Protein AF-A0A1Q3N7E2-F1 (afdb_monomer_lite)

Secondary structure (DSSP, 8-state):
--------EEEEE--TTGGG-HHHHHHHHHS-STTHHHHHHHHT-SSTTSPPPSSEEEEE-HHHHHHHHHHHT-

pLDDT: mean 83.15, std 12.54, range [37.16, 92.81]

Structure (mmCIF, N/CA/C/O backbone):
data_AF-A0A1Q3N7E2-F1
#
_entry.id   AF-A0A1Q3N7E2-F1
#
loop_
_atom_site.group_PDB
_atom_site.id
_atom_site.type_symbol
_atom_site.label_atom_id
_atom_site.label_alt_id
_atom_site.label_comp_id
_atom_site.label_asym_id
_atom_site.label_entity_id
_atom_site.label_seq_id
_atom_site.pdbx_PDB_ins_code
_atom_site.Cartn_x
_atom_site.Cartn_y
_atom_site.Cartn_z
_atom_site.occupancy
_atom_site.B_iso_or_equiv
_atom_site.auth_seq_id
_atom_site.auth_comp_id
_atom_site.auth_asym_id
_atom_site.auth_atom_id
_atom_site.pdbx_PDB_model_num
ATOM 1 N N . MET A 1 1 ? -25.959 -8.389 -1.799 1.00 37.16 1 MET A N 1
ATOM 2 C CA . MET A 1 1 ? -24.485 -8.299 -1.836 1.00 37.16 1 MET A CA 1
ATOM 3 C C . MET A 1 1 ? -24.040 -7.767 -0.482 1.00 37.16 1 MET A C 1
ATOM 5 O O . MET A 1 1 ? -24.287 -6.603 -0.203 1.00 37.16 1 MET A O 1
ATOM 9 N N . GLN A 1 2 ? -23.544 -8.622 0.418 1.00 38.69 2 GLN A N 1
ATOM 10 C CA . GLN A 1 2 ? -23.052 -8.157 1.718 1.00 38.69 2 GLN A CA 1
ATOM 11 C C . GLN A 1 2 ? -21.715 -7.448 1.486 1.00 38.69 2 GLN A C 1
ATOM 13 O O . GLN A 1 2 ? -20.704 -8.102 1.255 1.00 38.69 2 GLN A O 1
ATOM 18 N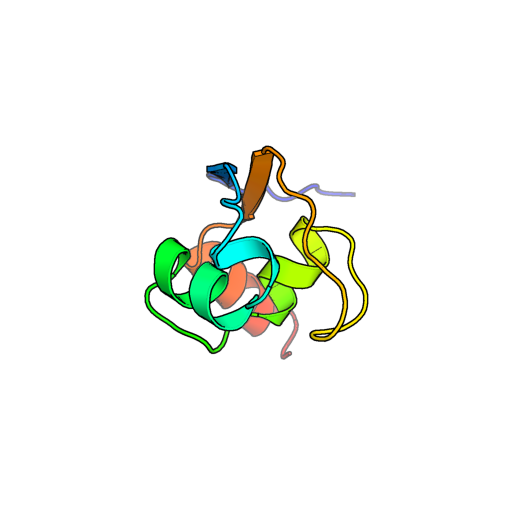 N . GLN A 1 3 ? -21.709 -6.116 1.525 1.00 47.56 3 GLN A N 1
ATOM 19 C CA . GLN A 1 3 ? -20.481 -5.376 1.798 1.00 47.56 3 GLN A CA 1
ATOM 20 C C . GLN A 1 3 ? -20.103 -5.718 3.238 1.00 47.56 3 GLN A C 1
ATOM 22 O O . GLN A 1 3 ? -20.667 -5.168 4.184 1.00 47.56 3 GLN A O 1
ATOM 27 N N . GLY A 1 4 ? -19.239 -6.723 3.406 1.00 47.97 4 GLY A N 1
ATOM 28 C CA . GLY A 1 4 ? -18.696 -7.072 4.711 1.00 47.97 4 GLY A CA 1
ATOM 29 C C . GLY A 1 4 ? -18.149 -5.803 5.352 1.00 47.97 4 GLY A C 1
ATOM 30 O O . GLY A 1 4 ? -17.412 -5.063 4.703 1.00 47.97 4 GLY A O 1
ATOM 31 N N . LYS A 1 5 ? -18.559 -5.515 6.591 1.00 51.28 5 LYS A N 1
ATOM 32 C CA . LYS A 1 5 ? -18.010 -4.414 7.388 1.00 51.28 5 LYS A CA 1
ATOM 33 C C . LYS A 1 5 ? -16.482 -4.546 7.398 1.00 51.28 5 LYS A C 1
ATOM 35 O O . LYS A 1 5 ? -15.945 -5.365 8.137 1.00 51.28 5 LYS A O 1
ATOM 40 N N . LEU A 1 6 ? -15.794 -3.770 6.560 1.00 57.00 6 LEU A N 1
ATOM 41 C CA . LEU A 1 6 ? -14.365 -3.500 6.688 1.00 57.00 6 LEU A CA 1
ATOM 42 C C . LEU A 1 6 ? -14.231 -2.718 7.994 1.00 57.00 6 LEU A C 1
ATOM 44 O O . LEU A 1 6 ? -14.534 -1.528 8.048 1.00 57.00 6 LEU A O 1
ATOM 48 N N . ASN A 1 7 ? -13.943 -3.435 9.079 1.00 59.97 7 ASN A N 1
ATOM 49 C CA . ASN A 1 7 ? -14.165 -2.956 10.442 1.00 59.97 7 ASN A CA 1
ATOM 50 C C . ASN A 1 7 ? -13.228 -1.809 10.847 1.00 59.97 7 ASN A C 1
ATOM 52 O O . ASN A 1 7 ? -13.448 -1.189 11.884 1.00 59.97 7 ASN A O 1
ATOM 56 N N . SER A 1 8 ? -12.212 -1.471 10.060 1.00 72.06 8 SER A N 1
ATOM 57 C CA . SER A 1 8 ? -11.498 -0.191 10.133 1.00 72.06 8 SER A CA 1
ATOM 58 C C . SER A 1 8 ? -10.686 -0.037 8.853 1.00 72.06 8 SER A C 1
ATOM 60 O O . SER A 1 8 ? -10.088 -1.003 8.387 1.00 72.06 8 SER A O 1
ATOM 62 N N . LEU A 1 9 ? -10.638 1.161 8.279 1.00 84.88 9 LEU A N 1
ATOM 63 C CA . LEU A 1 9 ? -9.700 1.480 7.203 1.00 84.88 9 LEU A CA 1
ATOM 64 C C . LEU A 1 9 ? -8.562 2.313 7.787 1.00 84.88 9 LEU A C 1
ATOM 66 O O . LEU A 1 9 ? -8.795 3.195 8.615 1.00 84.88 9 LEU A O 1
ATOM 70 N N . ILE A 1 10 ? -7.341 2.046 7.343 1.00 87.88 10 ILE A N 1
ATOM 71 C CA . ILE A 1 10 ? -6.199 2.918 7.593 1.00 87.88 10 ILE A CA 1
ATOM 72 C C . ILE A 1 10 ? -6.235 4.001 6.520 1.00 87.88 10 ILE A C 1
ATOM 74 O O . ILE A 1 10 ? -6.217 3.709 5.325 1.00 87.88 10 ILE A O 1
ATOM 78 N N . VAL A 1 11 ? -6.294 5.255 6.952 1.00 89.75 11 VAL A N 1
ATOM 79 C CA . VAL A 1 11 ? -6.167 6.410 6.065 1.00 89.75 11 VAL A CA 1
ATOM 80 C C . VAL A 1 11 ? -4.708 6.840 6.062 1.00 89.75 11 VAL A C 1
ATOM 82 O O . VAL A 1 11 ? -4.134 7.071 7.125 1.00 89.75 11 VAL A O 1
ATOM 85 N N . TRP A 1 12 ? -4.117 6.942 4.876 1.00 89.69 12 TRP A N 1
ATOM 86 C CA . TRP A 1 12 ? -2.718 7.316 4.707 1.00 89.69 12 TRP A CA 1
ATOM 87 C C . TRP A 1 12 ? -2.574 8.400 3.644 1.00 89.69 12 TRP A C 1
ATOM 89 O O . TRP A 1 12 ? -3.166 8.303 2.570 1.00 89.69 12 TRP A O 1
ATOM 99 N N . ASP A 1 13 ? -1.774 9.421 3.934 1.00 91.12 13 ASP A N 1
ATOM 100 C CA . ASP A 1 13 ? -1.403 10.448 2.963 1.00 91.12 13 ASP A CA 1
ATOM 101 C C . ASP A 1 13 ? -0.075 10.042 2.315 1.00 91.12 13 ASP A C 1
ATOM 103 O O . ASP A 1 13 ? 0.974 10.091 2.961 1.00 91.12 13 ASP A O 1
ATOM 107 N N . VAL A 1 14 ? -0.136 9.596 1.054 1.00 89.38 14 VAL A N 1
ATOM 108 C CA . VAL A 1 14 ? 1.038 9.110 0.315 1.00 89.38 14 VAL A CA 1
ATOM 109 C C . VAL A 1 14 ? 2.011 10.257 0.087 1.00 89.38 14 VAL A C 1
ATOM 111 O O . VAL A 1 14 ? 1.664 11.272 -0.523 1.00 89.38 14 VAL A O 1
ATOM 114 N N . LYS A 1 15 ? 3.243 10.078 0.558 1.00 90.00 15 LYS A N 1
ATOM 115 C CA . LYS A 1 15 ? 4.326 11.046 0.377 1.00 90.00 15 LYS A CA 1
ATOM 116 C C . LYS A 1 15 ? 5.068 10.823 -0.939 1.00 90.00 15 LYS A C 1
ATOM 118 O O . LYS A 1 15 ? 5.035 9.742 -1.519 1.00 90.00 15 LYS A O 1
ATOM 123 N N . SER A 1 16 ? 5.791 11.840 -1.398 1.00 86.31 16 SER A N 1
ATOM 124 C CA . SER A 1 16 ? 6.515 11.801 -2.673 1.00 86.31 16 SER A CA 1
ATOM 125 C C . SER A 1 16 ? 7.631 10.742 -2.716 1.00 86.31 16 SER A C 1
ATOM 127 O O . SER A 1 16 ? 7.909 10.206 -3.786 1.00 86.31 16 SER A O 1
ATOM 129 N N . ASP A 1 17 ? 8.247 10.411 -1.571 1.00 85.75 17 ASP A N 1
ATOM 130 C CA . ASP A 1 17 ? 9.223 9.315 -1.437 1.00 85.75 17 ASP A CA 1
ATOM 131 C C . ASP A 1 17 ? 8.554 7.936 -1.547 1.00 85.75 17 ASP A C 1
ATOM 133 O O . ASP A 1 17 ? 9.083 7.027 -2.181 1.00 85.75 17 ASP A O 1
ATOM 137 N N . GLU A 1 18 ? 7.359 7.794 -0.976 1.00 85.12 18 GLU A N 1
ATOM 138 C CA . GLU A 1 18 ? 6.543 6.575 -1.025 1.00 85.12 18 GLU A CA 1
ATOM 139 C C . GLU A 1 18 ? 5.902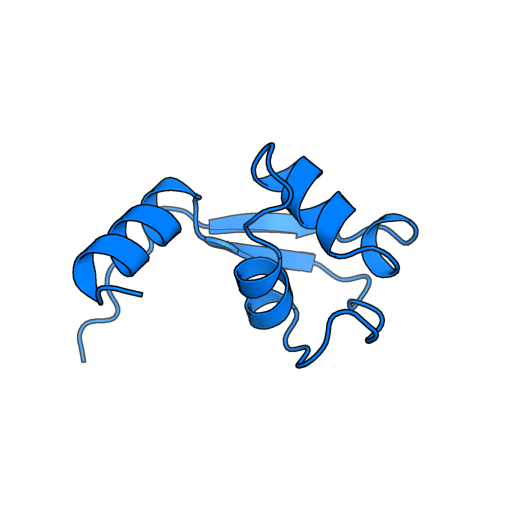 6.359 -2.402 1.00 85.12 18 GLU A C 1
ATOM 141 O O . GLU A 1 18 ? 5.685 5.223 -2.819 1.00 85.12 18 GLU A O 1
ATOM 146 N N . ALA A 1 19 ? 5.626 7.441 -3.133 1.00 85.31 19 ALA A N 1
ATOM 147 C CA . ALA A 1 19 ? 4.959 7.385 -4.426 1.00 85.31 19 ALA A CA 1
ATOM 148 C C . ALA A 1 19 ? 5.774 6.672 -5.514 1.00 85.31 19 ALA A C 1
ATOM 150 O O . ALA A 1 19 ? 5.204 6.186 -6.491 1.00 85.31 19 ALA A O 1
ATOM 151 N N . GLN A 1 20 ? 7.098 6.620 -5.353 1.00 86.31 20 GLN A N 1
ATOM 152 C CA . GLN A 1 20 ? 7.994 5.917 -6.271 1.00 86.31 20 GLN A CA 1
ATOM 153 C C . GLN A 1 20 ? 8.279 4.470 -5.864 1.00 86.31 20 GLN A C 1
ATOM 155 O O . GLN A 1 20 ? 8.717 3.689 -6.703 1.00 86.31 20 GLN A O 1
ATOM 160 N N . ASP A 1 21 ? 8.031 4.104 -4.603 1.00 87.56 21 ASP A N 1
ATOM 161 C CA . ASP A 1 21 ? 8.287 2.758 -4.094 1.00 87.56 21 ASP A CA 1
ATOM 162 C C . ASP A 1 21 ? 7.062 2.212 -3.335 1.00 87.56 21 ASP A C 1
ATOM 164 O O . ASP A 1 21 ? 6.918 2.409 -2.121 1.00 87.56 21 ASP A O 1
ATOM 168 N N . PRO A 1 22 ? 6.197 1.440 -4.020 1.00 86.81 22 PRO A N 1
ATOM 169 C CA . PRO A 1 22 ? 5.062 0.774 -3.389 1.00 86.81 22 PRO A CA 1
ATOM 170 C C . PRO A 1 22 ? 5.472 -0.168 -2.247 1.00 86.81 22 PRO A C 1
ATOM 172 O O . PRO A 1 22 ? 4.695 -0.381 -1.311 1.00 86.81 22 PRO A O 1
ATOM 175 N N . THR A 1 23 ? 6.685 -0.737 -2.292 1.00 89.88 23 THR A N 1
ATOM 176 C CA . THR A 1 23 ? 7.185 -1.629 -1.235 1.00 89.88 23 THR A CA 1
ATOM 177 C C . THR A 1 23 ? 7.486 -0.857 0.043 1.00 89.88 23 THR A C 1
ATOM 179 O O . THR A 1 23 ? 7.199 -1.353 1.136 1.00 89.88 23 THR A O 1
ATOM 182 N N . LEU A 1 24 ? 7.991 0.373 -0.079 1.00 90.62 24 LEU A N 1
ATOM 183 C CA . LEU A 1 24 ? 8.215 1.269 1.051 1.00 90.62 24 LEU A CA 1
ATOM 184 C C . LEU A 1 24 ? 6.892 1.659 1.712 1.00 90.62 24 LEU A C 1
ATOM 186 O O . LEU A 1 24 ? 6.789 1.625 2.940 1.00 90.62 24 LEU A O 1
ATOM 190 N N . LEU A 1 25 ? 5.870 1.967 0.911 1.00 90.19 25 LEU A N 1
ATOM 191 C CA . LEU A 1 25 ? 4.541 2.299 1.421 1.00 90.19 25 LEU A CA 1
ATOM 192 C C . LEU A 1 25 ? 3.905 1.113 2.165 1.00 90.19 25 LEU A C 1
ATOM 194 O O . LEU A 1 25 ? 3.433 1.269 3.291 1.00 90.19 25 LEU A O 1
ATOM 198 N N . SER A 1 26 ? 3.983 -0.095 1.591 1.00 91.62 26 SER A N 1
ATOM 199 C CA . SER A 1 26 ? 3.546 -1.332 2.259 1.00 91.62 26 SER A CA 1
ATOM 200 C C . SER A 1 26 ? 4.272 -1.537 3.592 1.00 91.62 26 SER A C 1
ATOM 202 O O . SER A 1 26 ? 3.647 -1.866 4.600 1.00 91.62 26 SER A O 1
ATOM 204 N N . PHE A 1 27 ? 5.587 -1.301 3.627 1.00 92.81 27 PHE A N 1
ATOM 205 C CA . PHE A 1 27 ? 6.371 -1.431 4.851 1.00 92.81 27 PHE A CA 1
ATOM 206 C C . PHE A 1 27 ? 5.958 -0.417 5.925 1.00 92.81 27 PHE A C 1
ATOM 208 O O . PHE A 1 27 ? 5.868 -0.783 7.092 1.00 92.81 27 PHE A O 1
ATOM 215 N N . ARG A 1 28 ? 5.661 0.833 5.558 1.00 91.06 28 ARG A N 1
ATOM 216 C CA . ARG A 1 28 ? 5.236 1.860 6.525 1.00 91.06 28 ARG A CA 1
ATOM 217 C C . ARG A 1 28 ? 3.845 1.609 7.097 1.00 91.06 28 ARG A C 1
ATOM 219 O O . ARG A 1 28 ? 3.635 1.846 8.282 1.00 91.06 28 ARG A O 1
ATOM 226 N N . ILE A 1 29 ? 2.921 1.116 6.277 1.00 90.69 29 ILE A N 1
ATOM 227 C CA . ILE A 1 29 ? 1.538 0.863 6.696 1.00 90.69 29 ILE A CA 1
ATOM 228 C C . ILE A 1 29 ? 1.431 -0.457 7.471 1.00 90.69 29 ILE A C 1
ATOM 230 O O . ILE A 1 29 ? 0.792 -0.509 8.519 1.00 90.69 29 ILE A O 1
ATOM 234 N N . TYR A 1 30 ? 2.041 -1.530 6.961 1.00 90.81 30 TYR A N 1
ATOM 235 C CA . TYR A 1 30 ? 1.835 -2.894 7.462 1.00 90.81 30 TYR A CA 1
ATOM 236 C C . TYR A 1 30 ? 3.054 -3.507 8.159 1.00 90.81 30 TYR A C 1
ATOM 238 O O . TYR A 1 30 ? 2.971 -4.633 8.644 1.00 90.81 30 TYR A O 1
ATOM 246 N N . GLY A 1 31 ? 4.201 -2.824 8.186 1.00 90.75 31 GLY A N 1
ATOM 247 C CA . GLY A 1 31 ? 5.454 -3.377 8.715 1.00 90.75 31 GLY A CA 1
ATOM 248 C C . GLY A 1 31 ? 6.090 -4.452 7.825 1.00 90.75 31 GLY A C 1
ATOM 249 O O . GLY A 1 31 ? 7.047 -5.104 8.233 1.00 90.75 31 GLY A O 1
ATOM 250 N N . SER A 1 32 ? 5.570 -4.666 6.612 1.00 90.25 32 SER A N 1
ATOM 251 C CA . SER A 1 32 ? 6.008 -5.717 5.688 1.00 90.25 32 SER A CA 1
ATOM 252 C C . SER A 1 32 ? 5.944 -5.240 4.241 1.00 90.25 32 SER A C 1
ATOM 254 O O . SER A 1 32 ?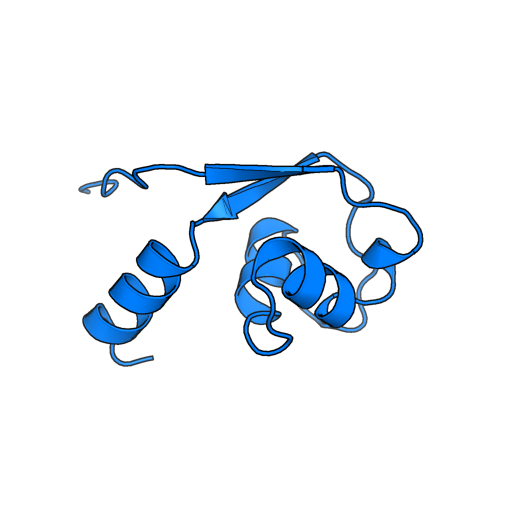 5.036 -4.505 3.861 1.00 90.25 32 SER A O 1
ATOM 256 N N . ARG A 1 33 ? 6.889 -5.691 3.409 1.00 90.44 33 ARG A N 1
ATOM 257 C CA . ARG A 1 33 ? 6.927 -5.397 1.963 1.00 90.44 33 ARG A CA 1
ATOM 258 C C . ARG A 1 33 ? 6.070 -6.353 1.120 1.00 90.44 33 ARG A C 1
ATOM 260 O O . ARG A 1 33 ? 5.976 -6.168 -0.086 1.00 90.44 33 ARG A O 1
ATOM 267 N N . ASN A 1 34 ? 5.436 -7.350 1.741 1.00 89.50 34 ASN A N 1
ATOM 268 C CA . ASN A 1 34 ? 4.724 -8.434 1.049 1.00 89.50 34 ASN A CA 1
ATOM 269 C C . ASN A 1 34 ? 3.262 -8.104 0.685 1.00 89.50 34 ASN A C 1
ATOM 271 O O . ASN A 1 34 ? 2.535 -8.987 0.228 1.00 89.50 34 ASN A O 1
ATOM 275 N N . HIS A 1 35 ? 2.810 -6.872 0.937 1.00 89.62 35 HIS A N 1
ATOM 276 C CA . HIS A 1 35 ? 1.422 -6.435 0.731 1.00 89.62 35 HIS A CA 1
ATOM 277 C C . HIS A 1 35 ? 1.325 -5.295 -0.292 1.00 89.62 35 HIS A C 1
ATOM 279 O O . HIS A 1 35 ? 0.430 -4.452 -0.231 1.00 89.62 35 HIS A O 1
ATOM 285 N N . THR A 1 36 ? 2.268 -5.251 -1.233 1.00 89.50 36 THR A N 1
ATOM 286 C CA . THR A 1 36 ? 2.300 -4.279 -2.331 1.00 89.50 36 THR A CA 1
ATOM 287 C C . THR A 1 36 ? 1.088 -4.365 -3.246 1.00 89.50 36 THR A C 1
ATOM 289 O O . THR A 1 36 ? 0.639 -3.338 -3.744 1.00 89.50 36 THR A O 1
ATOM 292 N N . ASP A 1 37 ? 0.530 -5.557 -3.426 1.00 88.56 37 ASP A N 1
ATOM 293 C CA . ASP A 1 37 ? -0.715 -5.803 -4.155 1.00 88.56 37 ASP A CA 1
ATOM 294 C C . ASP A 1 37 ? -1.889 -5.009 -3.563 1.00 88.56 37 ASP A C 1
ATOM 296 O O . ASP A 1 37 ? -2.623 -4.336 -4.283 1.00 88.56 37 ASP A O 1
ATOM 300 N N . VAL A 1 38 ? -2.021 -5.005 -2.234 1.00 89.31 38 VAL A N 1
ATOM 301 C CA . VAL A 1 38 ? -3.085 -4.268 -1.534 1.00 89.31 38 VAL A CA 1
ATOM 302 C C . VAL A 1 38 ? -2.936 -2.764 -1.751 1.00 89.31 38 VAL A C 1
ATOM 304 O O . VAL A 1 38 ? -3.919 -2.069 -2.010 1.00 89.31 38 VAL A O 1
ATOM 307 N N . ILE A 1 39 ? -1.700 -2.266 -1.675 1.00 89.81 39 ILE A N 1
ATOM 308 C CA . ILE A 1 39 ? -1.386 -0.855 -1.914 1.00 89.81 39 ILE A CA 1
ATOM 309 C C . ILE A 1 39 ? -1.724 -0.458 -3.350 1.00 89.81 39 ILE A C 1
ATOM 311 O O . ILE A 1 39 ? -2.341 0.582 -3.564 1.00 89.81 39 ILE A O 1
ATOM 315 N N . GLN A 1 40 ? -1.370 -1.287 -4.331 1.00 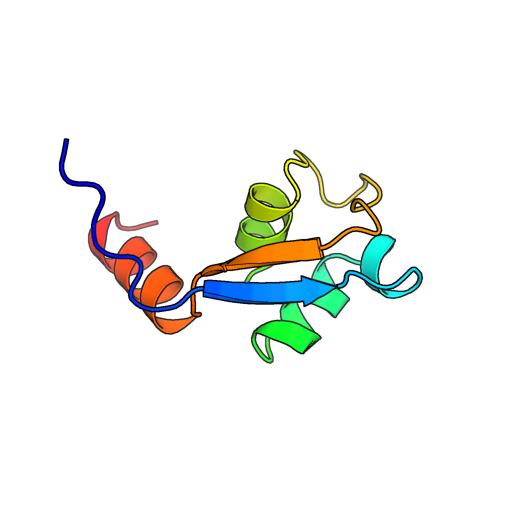89.12 40 GLN A N 1
ATOM 316 C CA . GLN A 1 40 ? -1.678 -1.029 -5.736 1.00 89.12 40 GLN A CA 1
ATOM 317 C C . GLN A 1 40 ? -3.181 -0.925 -5.981 1.00 89.12 40 GLN A C 1
ATOM 319 O O . GLN A 1 40 ? -3.639 0.054 -6.569 1.00 89.12 40 GLN A O 1
ATOM 324 N N . VAL A 1 41 ? -3.950 -1.880 -5.450 1.00 88.25 41 VAL A N 1
ATOM 325 C CA . VAL A 1 41 ? -5.414 -1.888 -5.556 1.00 88.25 41 VAL A CA 1
ATOM 326 C C . VAL A 1 41 ? -6.019 -0.641 -4.910 1.00 88.25 41 VAL A C 1
ATOM 328 O O . VAL A 1 41 ? -6.877 0.002 -5.509 1.00 88.25 41 VAL A O 1
ATOM 331 N N . ALA A 1 42 ? -5.551 -0.248 -3.723 1.00 87.62 42 ALA A N 1
ATOM 332 C CA . ALA A 1 42 ? -6.043 0.948 -3.039 1.00 87.62 42 ALA A CA 1
ATOM 333 C C . ALA A 1 42 ? -5.672 2.258 -3.757 1.00 87.62 42 ALA A C 1
ATOM 335 O O . ALA A 1 42 ? -6.437 3.224 -3.747 1.00 87.62 42 ALA A O 1
ATOM 336 N N . CYS A 1 43 ? -4.506 2.290 -4.399 1.00 87.56 43 CYS A N 1
ATOM 337 C CA . CYS A 1 43 ? -4.052 3.412 -5.213 1.00 87.56 43 CYS A CA 1
ATOM 338 C C . CYS A 1 43 ? -4.706 3.450 -6.604 1.00 87.56 43 CYS A C 1
ATOM 340 O O . CYS A 1 43 ? -4.675 4.500 -7.249 1.00 87.56 43 CYS A O 1
ATOM 342 N N . GLY A 1 44 ? -5.318 2.348 -7.047 1.00 86.81 44 GLY A N 1
ATOM 343 C CA . GLY A 1 44 ? -5.906 2.206 -8.378 1.00 86.81 44 GLY A CA 1
ATOM 344 C C . GLY A 1 44 ? -4.867 2.066 -9.492 1.00 86.81 44 GLY A C 1
ATOM 345 O O . GLY A 1 44 ? -5.117 2.518 -10.605 1.00 86.81 44 GLY A O 1
ATOM 346 N N . VAL A 1 45 ? -3.704 1.487 -9.187 1.00 86.44 45 VAL A N 1
ATOM 347 C CA . VAL A 1 45 ? -2.621 1.238 -10.151 1.00 86.44 45 VAL A CA 1
ATOM 348 C C . VAL A 1 45 ? -2.525 -0.253 -10.471 1.00 86.44 45 VAL A C 1
ATOM 350 O O . VAL A 1 45 ? -2.872 -1.099 -9.648 1.00 86.44 45 VAL A O 1
ATOM 353 N N . SER A 1 46 ? -2.059 -0.578 -11.674 1.00 80.50 46 SER A N 1
ATOM 354 C CA . SER A 1 46 ? -1.979 -1.949 -12.192 1.00 80.50 46 SER A CA 1
ATOM 355 C C . SER A 1 46 ? -0.570 -2.543 -12.123 1.00 80.50 46 SER A C 1
ATOM 357 O O . SER A 1 46 ? -0.415 -3.754 -12.270 1.00 80.50 46 SER A O 1
ATOM 359 N N . GLY A 1 47 ? 0.469 -1.727 -11.908 1.00 77.94 47 GLY A N 1
ATOM 360 C CA . GLY A 1 47 ? 1.853 -2.205 -11.865 1.00 77.94 47 GLY A CA 1
ATOM 361 C C . GLY A 1 47 ? 2.734 -1.505 -10.833 1.00 77.94 47 GLY A C 1
ATOM 362 O O . GLY A 1 47 ? 2.532 -0.340 -10.511 1.00 77.94 47 GLY A O 1
ATOM 363 N N . ILE A 1 48 ? 3.773 -2.208 -10.357 1.00 74.62 48 ILE A N 1
ATOM 364 C CA . ILE A 1 48 ? 4.796 -1.653 -9.442 1.00 74.62 48 ILE A CA 1
ATOM 365 C C . ILE A 1 48 ? 5.571 -0.470 -10.043 1.00 74.62 48 ILE A C 1
ATOM 367 O O . ILE A 1 48 ? 6.162 0.304 -9.301 1.00 74.62 48 ILE A O 1
ATOM 371 N N . TRP A 1 49 ? 5.590 -0.356 -11.372 1.00 78.38 49 TRP A N 1
ATOM 372 C CA . TRP A 1 49 ? 6.310 0.679 -12.119 1.00 78.38 49 TRP A CA 1
ATOM 373 C C . TRP A 1 49 ? 5.532 1.996 -12.206 1.00 78.38 49 TRP A C 1
ATOM 375 O O . TRP A 1 49 ? 6.090 3.013 -12.612 1.00 78.38 49 TRP A O 1
ATOM 385 N N . GLU A 1 50 ? 4.235 1.973 -11.893 1.00 81.44 50 GLU A N 1
ATOM 386 C CA . GLU A 1 50 ? 3.397 3.162 -11.945 1.00 81.44 50 GLU A CA 1
ATOM 387 C C . GLU A 1 50 ? 3.609 4.008 -10.695 1.00 81.44 50 GLU A C 1
ATOM 389 O O . GLU A 1 50 ? 3.611 3.511 -9.567 1.00 81.44 50 GLU A O 1
ATOM 394 N N . LYS A 1 51 ? 3.755 5.317 -10.904 1.00 84.62 51 LYS A N 1
ATOM 395 C CA . LYS A 1 51 ? 3.852 6.267 -9.803 1.00 84.62 51 LYS A CA 1
ATOM 396 C C . LYS A 1 51 ? 2.536 6.261 -9.029 1.00 84.62 51 LYS A C 1
ATOM 398 O O . LYS A 1 51 ? 1.479 6.533 -9.602 1.00 84.62 51 LYS A O 1
ATOM 403 N N . LEU A 1 52 ? 2.601 5.989 -7.727 1.00 85.69 52 LEU A N 1
ATOM 404 C CA . LEU A 1 52 ? 1.414 6.049 -6.884 1.00 85.69 52 LEU A CA 1
ATOM 405 C C . LEU A 1 52 ? 0.922 7.500 -6.791 1.00 85.69 52 LEU A C 1
ATOM 407 O O . LEU A 1 52 ? 1.725 8.438 -6.789 1.00 85.69 52 LEU A O 1
ATOM 411 N N . PRO A 1 53 ? -0.397 7.713 -6.705 1.00 85.88 53 PRO A N 1
ATOM 412 C CA . PRO A 1 53 ? -0.933 9.051 -6.569 1.00 85.88 53 PRO A CA 1
ATOM 413 C C . PRO A 1 53 ? -0.539 9.629 -5.204 1.00 85.88 53 PRO A C 1
ATOM 415 O O . PRO A 1 53 ? -0.823 9.033 -4.167 1.00 85.88 53 PRO A O 1
ATOM 418 N N . GLU A 1 54 ? 0.072 10.815 -5.211 1.00 89.69 54 GLU A N 1
ATOM 419 C CA . GLU A 1 54 ? 0.409 11.609 -4.017 1.00 89.69 54 GLU A CA 1
ATOM 420 C C . GLU A 1 54 ? -0.871 12.218 -3.421 1.00 89.69 54 GLU A C 1
ATOM 422 O O . GLU A 1 54 ? -1.118 13.422 -3.471 1.00 89.69 54 GLU A O 1
ATOM 427 N N . LYS A 1 55 ? -1.761 11.346 -2.947 1.00 89.88 55 LYS A N 1
ATOM 428 C CA . LYS A 1 55 ? -3.068 11.691 -2.394 1.00 89.88 55 LYS A CA 1
ATOM 429 C C . LYS A 1 55 ? -3.362 10.845 -1.165 1.00 89.88 55 LYS A C 1
ATOM 431 O O . LYS A 1 55 ? -2.690 9.855 -0.877 1.00 89.88 55 LYS A O 1
ATOM 436 N N . ARG A 1 56 ? -4.438 11.214 -0.481 1.00 89.69 56 ARG A N 1
ATOM 437 C CA . ARG A 1 56 ? -5.017 10.403 0.582 1.00 89.69 56 ARG A CA 1
ATOM 438 C C . ARG A 1 56 ? -5.574 9.100 0.016 1.00 89.69 56 ARG A C 1
ATOM 440 O O . ARG A 1 56 ? -6.454 9.129 -0.846 1.00 89.69 56 ARG A O 1
ATOM 447 N N . ILE A 1 57 ? -5.091 7.977 0.528 1.00 89.94 57 ILE A N 1
ATOM 448 C CA . ILE A 1 57 ? -5.596 6.638 0.228 1.00 89.94 57 ILE A CA 1
ATOM 449 C C . ILE A 1 57 ? -6.215 6.017 1.478 1.00 89.94 57 ILE A C 1
ATOM 451 O O . ILE A 1 57 ? -5.874 6.371 2.608 1.00 89.94 57 ILE A O 1
ATOM 455 N N . ALA A 1 58 ? -7.136 5.084 1.264 1.00 89.12 58 ALA A N 1
ATOM 456 C CA . ALA A 1 58 ? -7.702 4.260 2.318 1.00 89.12 58 ALA A CA 1
ATOM 457 C C . ALA A 1 58 ? -7.369 2.802 2.020 1.00 89.12 58 ALA A C 1
ATOM 459 O O . ALA A 1 58 ? -7.676 2.300 0.940 1.00 89.12 58 ALA A O 1
ATOM 460 N N . VAL A 1 59 ? -6.740 2.134 2.979 1.00 89.69 59 VAL A N 1
ATOM 461 C CA . VAL A 1 59 ? -6.322 0.737 2.859 1.00 89.69 59 VAL A CA 1
ATOM 462 C C . VAL A 1 59 ? -6.957 -0.094 3.977 1.00 89.69 59 VAL A C 1
ATOM 464 O O . VAL A 1 59 ? -7.205 0.428 5.068 1.00 89.69 59 VAL A O 1
ATOM 467 N N . PRO A 1 60 ? -7.260 -1.380 3.745 1.00 90.12 60 PRO A N 1
ATOM 468 C CA . PRO A 1 60 ? -7.788 -2.256 4.787 1.00 90.12 60 PRO A CA 1
ATOM 469 C C . PRO A 1 60 ? -6.758 -2.494 5.893 1.00 90.12 60 PRO A C 1
ATOM 471 O O . PRO A 1 60 ? -5.549 -2.376 5.677 1.00 90.12 60 PRO A O 1
ATOM 474 N N . LEU A 1 61 ? -7.225 -2.888 7.078 1.00 89.06 61 LEU A N 1
ATOM 475 C CA . LEU A 1 61 ? -6.340 -3.436 8.102 1.00 89.06 61 LEU A CA 1
ATOM 476 C C . LEU A 1 61 ? -5.666 -4.716 7.603 1.00 89.06 61 LEU A C 1
ATOM 478 O O . LEU A 1 61 ? -6.266 -5.517 6.884 1.00 89.06 61 LEU A O 1
ATOM 482 N N . ILE A 1 62 ? -4.439 -4.964 8.064 1.00 88.50 62 ILE A N 1
ATOM 483 C CA . ILE A 1 62 ? -3.719 -6.191 7.708 1.00 88.50 62 ILE A CA 1
ATOM 484 C C . ILE A 1 62 ? -4.469 -7.452 8.153 1.00 88.50 62 ILE A C 1
ATOM 486 O O . ILE A 1 62 ? -4.457 -8.466 7.462 1.00 88.50 62 ILE A O 1
ATOM 490 N N . THR A 1 63 ? -5.180 -7.385 9.279 1.00 87.19 63 THR A N 1
ATOM 491 C CA . THR A 1 63 ? -6.024 -8.474 9.781 1.00 87.19 63 THR A CA 1
ATOM 492 C C . THR A 1 63 ? -7.154 -8.812 8.811 1.00 87.19 63 THR A C 1
ATOM 494 O O . THR A 1 63 ? -7.426 -9.992 8.596 1.00 87.19 63 THR A O 1
ATOM 497 N N . ASP A 1 64 ? -7.764 -7.805 8.179 1.00 87.25 64 ASP A N 1
ATOM 498 C CA . ASP A 1 64 ? -8.803 -7.996 7.165 1.00 87.25 64 ASP A CA 1
ATOM 499 C C . ASP A 1 64 ? -8.226 -8.572 5.871 1.00 87.25 64 ASP A C 1
ATOM 501 O O . ASP A 1 64 ? -8.810 -9.496 5.308 1.00 87.25 64 ASP A O 1
ATOM 505 N N . VAL A 1 65 ? -7.049 -8.104 5.439 1.00 86.06 65 VAL A N 1
ATOM 506 C CA . VAL A 1 65 ? -6.331 -8.675 4.284 1.00 86.06 65 VAL A CA 1
ATOM 507 C C . VAL A 1 65 ? -6.046 -10.158 4.513 1.00 86.06 65 VAL A C 1
ATOM 509 O O . VAL A 1 65 ? -6.359 -10.989 3.665 1.00 86.06 65 VAL A O 1
ATOM 512 N N . MET A 1 66 ? -5.494 -10.511 5.675 1.00 87.75 66 MET A N 1
ATOM 513 C CA . MET A 1 66 ? -5.178 -11.900 6.013 1.00 87.75 66 MET A CA 1
ATOM 514 C C . MET A 1 66 ? -6.435 -12.766 6.131 1.00 87.75 66 MET A C 1
ATOM 516 O O . MET A 1 66 ? -6.431 -13.921 5.704 1.00 87.75 66 MET A O 1
ATOM 520 N N . ARG A 1 67 ? -7.522 -12.214 6.687 1.00 87.38 67 ARG A N 1
ATOM 521 C CA . ARG A 1 67 ? -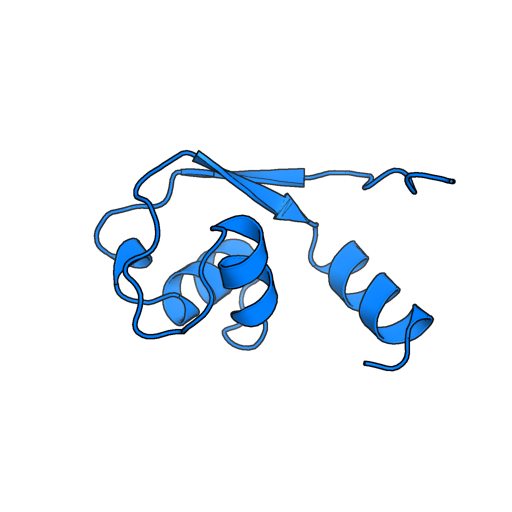8.821 -12.892 6.755 1.00 87.38 67 ARG A CA 1
ATOM 522 C C . ARG A 1 67 ? -9.353 -13.189 5.355 1.00 87.38 67 ARG A C 1
ATOM 524 O O . ARG A 1 67 ? -9.738 -14.324 5.104 1.00 87.38 67 ARG A O 1
ATOM 531 N N . LEU A 1 68 ? -9.324 -12.206 4.452 1.00 85.75 68 LEU A N 1
ATOM 532 C CA . LEU A 1 68 ? -9.773 -12.359 3.067 1.00 85.75 68 LEU A CA 1
ATOM 533 C C . LEU A 1 68 ? -8.906 -13.358 2.293 1.00 85.75 68 LEU A C 1
ATOM 535 O O . LEU A 1 68 ? -9.451 -14.244 1.648 1.00 85.75 68 LEU A O 1
ATOM 539 N N . ARG A 1 69 ? -7.574 -13.290 2.406 1.00 86.31 69 ARG A N 1
ATOM 540 C CA . ARG A 1 69 ? -6.674 -14.275 1.775 1.00 86.31 69 ARG A CA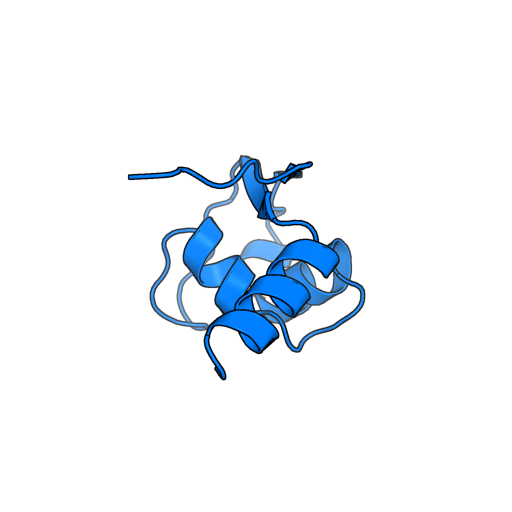 1
ATOM 541 C C . ARG A 1 69 ? -6.983 -15.705 2.221 1.00 86.31 69 ARG A C 1
ATOM 543 O O . ARG A 1 69 ? -7.070 -16.611 1.400 1.00 86.31 69 ARG A O 1
ATOM 550 N N . ARG A 1 70 ? -7.252 -15.899 3.518 1.00 85.69 70 ARG A N 1
ATOM 551 C CA . ARG A 1 70 ? -7.673 -17.199 4.063 1.00 85.69 70 ARG A CA 1
ATOM 552 C C . ARG A 1 70 ? -9.054 -17.632 3.563 1.00 85.69 70 ARG A C 1
ATOM 554 O O . ARG A 1 70 ? -9.245 -18.808 3.284 1.00 85.69 70 ARG A O 1
ATOM 561 N N . GLU A 1 71 ? -10.008 -16.709 3.481 1.00 88.19 71 GLU A N 1
ATOM 562 C CA . GLU A 1 71 ? -11.381 -16.982 3.036 1.00 88.19 71 GLU A CA 1
ATOM 563 C C . GLU A 1 71 ? -11.427 -17.384 1.554 1.00 88.19 71 GLU A C 1
ATOM 565 O O . GLU A 1 71 ? -12.082 -18.361 1.193 1.00 88.19 71 GLU A O 1
ATOM 570 N N . TYR A 1 72 ? -10.663 -16.690 0.709 1.00 85.81 72 TYR A N 1
ATOM 571 C CA . TYR A 1 72 ? -10.653 -16.890 -0.741 1.00 85.81 72 TYR A CA 1
ATOM 572 C C . TYR A 1 72 ? -9.507 -17.784 -1.252 1.00 85.81 72 TYR A C 1
ATOM 574 O O . TYR A 1 72 ? -9.418 -17.998 -2.455 1.00 85.81 72 TYR A O 1
ATOM 582 N N . HIS A 1 73 ? -8.682 -18.352 -0.360 1.00 73.44 73 HIS A N 1
ATOM 583 C CA . HIS A 1 73 ? -7.548 -19.238 -0.681 1.00 73.44 73 HIS A CA 1
ATOM 584 C C . HIS A 1 73 ? -6.561 -18.654 -1.713 1.00 73.44 73 HIS A C 1
ATOM 586 O O . HIS A 1 73 ? -6.059 -19.378 -2.575 1.00 73.44 73 HIS A O 1
ATOM 592 N N . VAL A 1 74 ? -6.290 -17.349 -1.620 1.00 58.69 74 VAL A N 1
ATOM 593 C CA . VAL A 1 74 ? -5.340 -16.610 -2.476 1.00 58.69 74 VAL A CA 1
ATOM 594 C C . VAL A 1 74 ? -4.093 -16.176 -1.720 1.00 58.69 74 VAL A C 1
ATOM 596 O O . VAL A 1 74 ? -4.203 -15.839 -0.517 1.00 58.69 74 VAL A O 1
#

Foldseek 3Di:
DDPDCLVDWDKDQQDQVCQLALQVVCCVQPVGSPCSVQSCVQQVHDDRRHGRDRGITITGDPVVVVVVCVVVVD

Radius of gyration: 12.33 Å; chains: 1; bounding box: 34×31×23 Å

Sequence (74 aa):
MQQGKLNSLIVWDVKSDEAQDPTLLSFRIYGSRNHTDVIQVACGVSGIWEKLPEKRIAVPLITDVMRLRREYHV